Protein AF-A0A958C5D7-F1 (afdb_monomer_lite)

Structure (mmCIF, N/CA/C/O backbone):
data_AF-A0A958C5D7-F1
#
_entry.id   AF-A0A958C5D7-F1
#
loop_
_atom_site.group_PDB
_atom_site.id
_atom_site.type_symbol
_atom_site.label_atom_id
_atom_site.label_alt_id
_atom_site.label_comp_id
_atom_site.label_asym_id
_atom_site.label_entity_id
_atom_site.label_seq_id
_atom_site.pdbx_PDB_ins_code
_atom_site.Cartn_x
_atom_site.Cartn_y
_atom_site.Cartn_z
_atom_site.occupancy
_atom_site.B_iso_or_equiv
_atom_site.auth_seq_id
_atom_site.auth_comp_id
_atom_site.auth_asym_id
_atom_site.auth_atom_id
_atom_site.pdbx_PDB_model_num
ATOM 1 N N . MET A 1 1 ? -13.883 6.569 -12.623 1.00 81.88 1 MET A N 1
ATOM 2 C CA . MET A 1 1 ? -13.877 5.401 -11.712 1.00 81.88 1 MET A CA 1
ATOM 3 C C . MET A 1 1 ? -15.040 5.538 -10.734 1.00 81.88 1 MET A C 1
ATOM 5 O O . MET A 1 1 ? -15.289 6.654 -10.299 1.00 81.88 1 MET A O 1
ATOM 9 N N . ILE A 1 2 ? -15.758 4.454 -10.423 1.00 95.69 2 ILE A N 1
ATOM 10 C CA . ILE A 1 2 ? -16.846 4.438 -9.426 1.00 95.69 2 ILE A CA 1
ATOM 11 C C . ILE A 1 2 ? -16.408 3.501 -8.288 1.00 95.69 2 ILE A C 1
ATOM 13 O O . ILE A 1 2 ? -16.190 2.321 -8.567 1.00 95.69 2 ILE A O 1
ATOM 17 N N . PRO A 1 3 ? -16.223 3.979 -7.044 1.00 94.69 3 PRO A N 1
ATOM 18 C CA . PRO A 1 3 ? -15.835 3.114 -5.936 1.00 94.69 3 PRO A CA 1
ATOM 19 C C . PRO A 1 3 ? -17.018 2.247 -5.489 1.00 94.69 3 PRO A C 1
ATOM 21 O O . PRO A 1 3 ? -18.122 2.747 -5.282 1.00 94.69 3 PRO A O 1
ATOM 24 N N . VAL A 1 4 ? -16.774 0.950 -5.306 1.00 97.19 4 VAL A N 1
ATOM 25 C CA . VAL A 1 4 ? -17.718 0.025 -4.665 1.00 97.19 4 VAL A CA 1
ATOM 26 C C . VAL A 1 4 ? -17.210 -0.230 -3.254 1.00 97.19 4 VAL A C 1
ATOM 28 O O . VAL A 1 4 ? -16.086 -0.697 -3.082 1.00 97.19 4 VAL A O 1
ATOM 31 N N . THR A 1 5 ? -18.010 0.113 -2.246 1.00 97.06 5 THR A N 1
ATOM 32 C CA . THR A 1 5 ? -17.573 0.121 -0.845 1.00 97.06 5 THR A CA 1
ATOM 33 C C . THR A 1 5 ? -18.454 -0.761 0.033 1.00 97.06 5 THR A C 1
ATOM 35 O O . THR A 1 5 ? -19.623 -1.014 -0.264 1.00 97.06 5 THR A O 1
ATOM 38 N N . ARG A 1 6 ? -17.871 -1.244 1.134 1.00 97.38 6 ARG A N 1
ATOM 39 C CA . ARG A 1 6 ? -18.572 -1.938 2.214 1.00 97.38 6 ARG A CA 1
ATOM 40 C C . ARG A 1 6 ? -17.864 -1.660 3.534 1.00 97.38 6 ARG A C 1
ATOM 42 O O . ARG A 1 6 ? -16.640 -1.714 3.590 1.00 97.38 6 ARG A O 1
ATOM 49 N N . GLU A 1 7 ? -18.640 -1.421 4.584 1.00 96.88 7 GLU A N 1
ATOM 50 C CA . GLU A 1 7 ? -18.144 -1.300 5.956 1.00 96.88 7 GLU A CA 1
ATOM 51 C C . GLU A 1 7 ? -18.285 -2.642 6.687 1.00 96.88 7 GLU A C 1
ATOM 53 O O . GLU A 1 7 ? -19.277 -3.359 6.511 1.00 96.88 7 GLU A O 1
ATOM 58 N N . LEU A 1 8 ? -17.267 -3.009 7.470 1.00 95.88 8 LEU A N 1
ATOM 59 C CA . LEU A 1 8 ? -17.177 -4.281 8.189 1.00 95.88 8 LEU A CA 1
ATOM 60 C C . LEU A 1 8 ? -16.728 -4.032 9.640 1.00 95.88 8 LEU A C 1
ATOM 62 O O . LEU A 1 8 ? -15.867 -3.175 9.847 1.00 95.88 8 LEU A O 1
ATOM 66 N N . PRO A 1 9 ? -17.247 -4.782 10.631 1.00 96.75 9 PRO A N 1
ATOM 67 C CA . PRO A 1 9 ? -16.724 -4.749 11.996 1.00 96.75 9 PRO A CA 1
ATOM 68 C C . PRO A 1 9 ? -15.267 -5.220 12.035 1.00 96.75 9 PRO A C 1
ATOM 70 O O . PRO A 1 9 ? -14.934 -6.246 11.438 1.00 96.75 9 PRO A O 1
ATOM 73 N N . ALA A 1 10 ? -14.416 -4.488 12.750 1.00 95.06 10 ALA A N 1
ATOM 74 C CA . ALA A 1 10 ? -12.978 -4.749 12.817 1.00 95.06 10 ALA A CA 1
ATOM 75 C C . ALA A 1 10 ? -12.391 -4.397 14.197 1.00 95.06 10 ALA A C 1
ATOM 77 O O . ALA A 1 10 ? -11.211 -4.102 14.316 1.00 95.06 10 ALA A O 1
ATOM 78 N N . ASP A 1 11 ? -13.210 -4.433 15.251 1.00 95.44 11 ASP A N 1
ATOM 79 C CA . ASP A 1 11 ? -12.857 -3.941 16.594 1.00 95.44 11 ASP A CA 1
ATOM 80 C C . ASP A 1 11 ? -11.676 -4.691 17.237 1.00 95.44 11 ASP A C 1
ATOM 82 O O . ASP A 1 11 ? -11.018 -4.176 18.138 1.00 95.44 11 ASP A O 1
ATOM 86 N N . LEU A 1 12 ? -11.410 -5.920 16.779 1.00 96.31 12 LEU A N 1
ATOM 87 C CA . LEU A 1 12 ? -10.283 -6.756 17.214 1.00 96.31 12 LEU A CA 1
ATOM 88 C C . LEU A 1 12 ? -9.094 -6.713 16.249 1.00 96.31 12 LEU A C 1
ATOM 90 O O . LEU A 1 12 ? -8.110 -7.427 16.441 1.00 96.31 12 LEU A O 1
ATOM 94 N N . GLU A 1 13 ? -9.193 -5.918 15.193 1.00 96.31 13 GLU A N 1
ATOM 95 C CA . GLU A 1 13 ? -8.166 -5.782 14.182 1.00 96.31 13 GLU A CA 1
ATOM 96 C C . GLU A 1 13 ? -7.356 -4.509 14.427 1.00 96.31 13 GLU A C 1
ATOM 98 O O . GLU A 1 13 ? -7.884 -3.431 14.688 1.00 96.31 13 GLU A O 1
ATOM 103 N N . THR A 1 14 ? -6.043 -4.617 14.276 1.00 95.12 14 THR A N 1
ATOM 104 C CA . THR A 1 14 ? -5.164 -3.4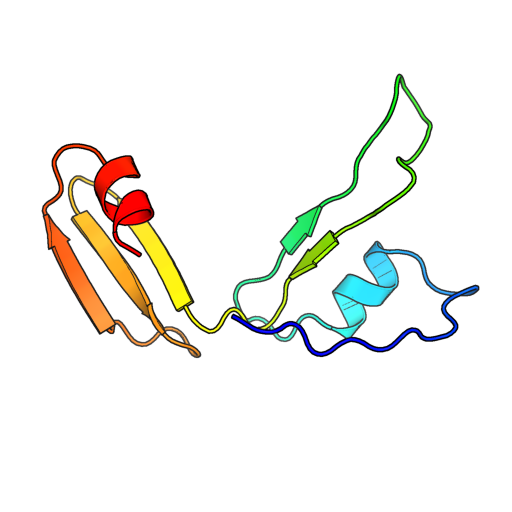68 14.045 1.00 95.12 14 THR A CA 1
ATOM 105 C C . THR A 1 14 ? -4.904 -3.319 12.544 1.00 95.12 14 THR A C 1
ATOM 107 O O . THR A 1 14 ? -4.943 -4.327 11.824 1.00 95.12 14 THR A O 1
ATOM 110 N N . PRO A 1 15 ? -4.559 -2.121 12.038 1.00 94.75 15 PRO A N 1
ATOM 111 C CA . PRO A 1 15 ? -4.204 -1.947 10.628 1.00 94.75 15 PRO A CA 1
ATOM 112 C C . PRO A 1 15 ? -3.130 -2.936 10.150 1.00 94.75 15 PRO A C 1
ATOM 114 O O . PRO A 1 15 ? -3.258 -3.527 9.078 1.00 94.75 15 PRO A O 1
ATOM 117 N N . VAL A 1 16 ? -2.122 -3.209 10.986 1.00 96.00 16 VAL A N 1
ATOM 118 C CA . VAL A 1 16 ? -1.088 -4.220 10.717 1.00 96.00 16 VAL A CA 1
ATOM 119 C C . VAL A 1 16 ? -1.690 -5.619 10.572 1.00 96.00 16 VAL A C 1
ATOM 121 O O . VAL A 1 16 ? -1.355 -6.331 9.627 1.00 96.00 16 VAL A O 1
ATOM 124 N N . SER A 1 17 ? -2.588 -6.030 11.471 1.00 97.50 17 SER A N 1
ATOM 125 C CA . SER A 1 17 ? -3.210 -7.357 11.388 1.00 97.50 17 SER A CA 1
ATOM 126 C C . SER A 1 17 ? -4.076 -7.526 10.134 1.00 97.50 17 SER A C 1
ATOM 128 O O . SER A 1 17 ? -4.001 -8.572 9.487 1.00 97.50 17 SER A O 1
ATOM 130 N N . VAL A 1 18 ? -4.805 -6.482 9.718 1.00 97.25 18 VAL A N 1
ATOM 131 C CA . VAL A 1 18 ? -5.566 -6.477 8.459 1.00 97.25 18 VAL A CA 1
ATOM 132 C C . VAL A 1 18 ? -4.624 -6.555 7.263 1.00 97.25 18 VAL A C 1
ATOM 134 O O . VAL A 1 18 ? -4.824 -7.382 6.376 1.00 97.25 18 VAL A O 1
ATOM 137 N N . TYR A 1 19 ? -3.558 -5.753 7.248 1.00 97.44 19 TYR A N 1
ATOM 138 C CA . TYR A 1 19 ? -2.570 -5.773 6.171 1.00 97.44 19 TYR A CA 1
ATOM 139 C C . TYR A 1 19 ? -1.952 -7.165 5.988 1.00 97.44 19 TYR A C 1
ATOM 141 O O . TYR A 1 19 ? -1.861 -7.668 4.869 1.00 97.44 19 TYR A O 1
ATOM 149 N N . LEU A 1 20 ? -1.574 -7.821 7.089 1.00 96.94 20 LEU A N 1
ATOM 150 C CA . LEU A 1 20 ? -1.016 -9.173 7.054 1.00 96.94 20 LEU A CA 1
ATOM 151 C C . LEU A 1 20 ? -2.015 -10.219 6.540 1.00 96.94 20 LEU A C 1
ATOM 153 O O . LEU A 1 20 ? -1.582 -11.169 5.893 1.00 96.94 20 LEU A O 1
ATOM 157 N N . LYS A 1 21 ? -3.317 -10.045 6.805 1.00 96.81 21 LYS A N 1
ATOM 158 C CA . LYS A 1 21 ? -4.391 -10.918 6.301 1.00 96.81 21 LYS A CA 1
ATOM 159 C C . LYS A 1 21 ? -4.687 -10.707 4.814 1.00 96.81 21 LYS A C 1
ATOM 161 O O . LYS A 1 21 ? -5.061 -11.663 4.144 1.00 96.81 21 LYS A O 1
ATOM 166 N N . LEU A 1 22 ? -4.559 -9.475 4.317 1.00 96.62 22 LEU A N 1
ATOM 167 C CA . LEU A 1 22 ? -4.932 -9.113 2.945 1.00 96.62 22 LEU A CA 1
ATOM 168 C C . LEU A 1 22 ? -3.788 -9.228 1.934 1.00 96.62 22 LEU A C 1
ATOM 170 O O . LEU A 1 22 ? -4.050 -9.422 0.749 1.00 96.62 22 LEU A O 1
ATOM 174 N N . ARG A 1 23 ? -2.529 -9.067 2.357 1.00 95.94 23 ARG A N 1
ATOM 175 C CA . ARG A 1 23 ? -1.391 -9.151 1.434 1.00 95.94 23 ARG A CA 1
ATOM 176 C C . ARG A 1 23 ? -1.243 -10.574 0.885 1.00 95.94 23 ARG A C 1
ATOM 178 O O . ARG A 1 23 ? -1.289 -11.546 1.633 1.00 95.94 23 ARG A O 1
ATOM 185 N N . ASP A 1 24 ? -0.966 -10.683 -0.406 1.00 93.25 24 ASP A N 1
ATOM 186 C CA . ASP A 1 24 ? -0.815 -11.961 -1.115 1.00 93.25 24 ASP A CA 1
ATOM 187 C C . ASP A 1 24 ? 0.557 -12.110 -1.798 1.00 93.25 24 ASP A C 1
ATOM 189 O O . ASP A 1 24 ? 0.771 -13.004 -2.612 1.00 93.25 24 ASP A O 1
ATOM 193 N N . GLY A 1 25 ? 1.506 -11.230 -1.462 1.00 89.38 25 GLY A N 1
ATOM 194 C CA . GLY A 1 25 ? 2.838 -11.182 -2.070 1.00 89.38 25 GLY A CA 1
ATOM 195 C C . GLY A 1 25 ? 2.917 -10.333 -3.342 1.00 89.38 25 GLY A C 1
ATOM 196 O O . GLY A 1 25 ? 4.025 -10.054 -3.803 1.00 89.38 25 GLY A O 1
ATOM 197 N N . SER A 1 26 ? 1.784 -9.871 -3.884 1.00 92.00 26 SER A N 1
ATOM 198 C CA . SER A 1 26 ? 1.775 -8.799 -4.884 1.00 92.00 26 SER A CA 1
ATOM 199 C C . SER A 1 26 ? 2.183 -7.452 -4.259 1.00 92.00 26 SER A C 1
ATOM 201 O O . SER A 1 26 ? 2.198 -7.321 -3.030 1.00 92.00 26 SER A O 1
ATOM 203 N N . PRO A 1 27 ? 2.542 -6.432 -5.068 1.00 92.94 27 PRO A N 1
ATOM 204 C CA . PRO A 1 27 ? 2.791 -5.091 -4.553 1.00 92.94 27 PRO A CA 1
ATOM 205 C C . PRO A 1 27 ? 1.618 -4.586 -3.705 1.00 92.94 27 PRO A C 1
ATOM 207 O O . PRO A 1 27 ? 0.482 -4.488 -4.172 1.00 92.94 27 PRO A O 1
ATOM 210 N N . SER A 1 28 ? 1.915 -4.257 -2.452 1.00 96.06 28 SER A N 1
ATOM 211 C CA . SER A 1 28 ? 0.947 -3.802 -1.461 1.00 96.06 28 SER A CA 1
ATOM 212 C C . SER A 1 28 ? 1.556 -2.732 -0.565 1.00 96.06 28 SER A C 1
ATOM 214 O O . SER A 1 28 ? 2.778 -2.652 -0.421 1.00 96.06 28 SER A O 1
ATOM 216 N N . PHE A 1 29 ? 0.710 -1.933 0.076 1.00 96.94 29 PHE A N 1
ATOM 217 C CA . PHE A 1 29 ? 1.140 -0.927 1.039 1.00 96.94 29 PHE A CA 1
ATOM 218 C C . PHE A 1 29 ? 0.230 -0.887 2.265 1.00 96.94 29 PHE A C 1
ATOM 220 O O . PHE A 1 29 ? -0.957 -1.207 2.199 1.00 96.94 29 PHE A O 1
ATOM 227 N N . LEU A 1 30 ? 0.814 -0.425 3.368 1.00 96.69 30 LEU A N 1
ATOM 228 C CA . LEU A 1 30 ? 0.132 0.042 4.565 1.00 96.69 30 LEU A CA 1
ATOM 229 C C . LEU A 1 30 ? 0.661 1.451 4.848 1.00 96.69 30 LEU A C 1
ATOM 231 O O . LEU A 1 30 ? 1.867 1.632 5.013 1.00 96.69 30 LEU A O 1
ATOM 235 N N . LEU A 1 31 ? -0.230 2.438 4.866 1.00 95.62 31 LEU A N 1
ATOM 236 C CA . LEU A 1 31 ? 0.079 3.815 5.235 1.00 95.62 31 LEU A CA 1
ATOM 237 C C . LEU A 1 31 ? -0.613 4.124 6.556 1.00 95.62 31 LEU A C 1
ATOM 239 O O . LEU A 1 31 ? -1.842 4.096 6.633 1.00 95.62 31 LEU A O 1
ATOM 243 N N . GLU A 1 32 ? 0.177 4.436 7.573 1.00 92.31 32 GLU A N 1
ATOM 244 C CA . GLU A 1 32 ? -0.303 4.863 8.884 1.00 92.31 32 GLU A CA 1
ATOM 245 C C . GLU A 1 32 ? 0.162 6.295 9.128 1.00 92.31 32 GLU A C 1
ATOM 247 O O . GLU A 1 32 ? 1.314 6.643 8.860 1.00 92.31 32 GLU A O 1
ATOM 252 N N . SER A 1 33 ? -0.749 7.141 9.603 1.00 84.69 33 SER A N 1
ATOM 253 C CA . SER A 1 33 ? -0.401 8.494 10.028 1.00 84.69 33 SER A CA 1
ATOM 254 C C . SER A 1 33 ? 0.010 8.478 11.498 1.00 84.69 33 SER A C 1
ATOM 256 O O . SER A 1 33 ? -0.579 7.753 12.299 1.00 84.69 33 SER A O 1
ATOM 258 N N . VAL A 1 34 ? 0.993 9.298 11.862 1.00 77.50 34 VAL A N 1
ATOM 259 C CA . VAL A 1 34 ? 1.367 9.555 13.257 1.00 77.50 34 VAL A CA 1
ATOM 260 C C . VAL A 1 34 ? 1.244 11.055 13.490 1.00 77.50 34 VAL A C 1
ATOM 262 O O . VAL A 1 34 ? 1.947 11.845 12.859 1.00 77.50 34 VAL A O 1
ATOM 265 N N . GLU A 1 35 ? 0.357 11.464 14.394 1.00 70.25 35 GLU A N 1
ATOM 266 C CA . GLU A 1 35 ? 0.291 12.847 14.858 1.00 70.25 35 GLU A CA 1
ATOM 267 C C . GLU A 1 35 ? 1.165 13.011 16.108 1.00 70.25 35 GLU A C 1
ATOM 269 O O . GLU A 1 35 ? 1.102 12.203 17.031 1.00 70.25 35 GLU A O 1
ATOM 274 N N . LYS A 1 36 ? 2.013 14.054 16.100 1.00 61.12 36 LYS A N 1
ATOM 275 C CA . LYS A 1 36 ? 2.923 14.496 17.179 1.00 61.12 36 LYS A CA 1
ATOM 276 C C . LYS A 1 36 ? 3.236 13.430 18.245 1.00 61.12 36 LYS A C 1
ATOM 278 O O . LYS A 1 36 ? 2.610 13.369 19.300 1.00 61.12 36 LYS A O 1
ATOM 283 N N . GLY A 1 37 ? 4.303 12.678 17.997 1.00 61.69 37 GLY A N 1
ATOM 284 C CA . GLY A 1 37 ? 4.997 11.886 19.010 1.00 61.69 37 GLY A CA 1
ATOM 285 C C . GLY A 1 37 ? 4.470 10.466 19.163 1.00 61.69 37 GLY A C 1
ATOM 286 O O . GLY A 1 37 ? 5.252 9.544 18.978 1.00 61.69 37 GLY A O 1
ATOM 287 N N . GLU A 1 38 ? 3.185 10.280 19.486 1.00 62.88 38 GLU A N 1
ATOM 288 C CA . GLU A 1 38 ? 2.686 8.957 19.922 1.00 62.88 38 GLU A CA 1
ATOM 289 C C . GLU A 1 38 ? 1.223 8.641 19.560 1.00 62.88 38 GLU A C 1
ATOM 291 O O . GLU A 1 38 ? 0.768 7.526 19.815 1.00 62.88 38 GLU A O 1
ATOM 296 N N . GLN A 1 39 ? 0.461 9.568 18.963 1.00 63.34 39 GLN A N 1
ATOM 297 C CA . GLN A 1 39 ? -0.931 9.284 18.595 1.00 63.34 39 GLN A CA 1
ATOM 298 C C . GLN A 1 39 ? -1.018 8.773 17.158 1.00 63.34 39 GLN A C 1
ATOM 300 O O . GLN A 1 39 ? -0.631 9.458 16.209 1.00 63.34 39 GLN A O 1
ATOM 305 N N . LEU A 1 40 ? -1.555 7.560 16.998 1.00 66.19 40 LEU A N 1
ATOM 306 C CA . LEU A 1 40 ? -1.956 7.056 15.689 1.00 66.19 40 LEU A CA 1
ATOM 307 C C . LEU A 1 40 ? -3.013 7.995 15.107 1.00 66.19 40 LEU A C 1
ATOM 309 O O . LEU A 1 40 ? -3.976 8.370 15.779 1.00 66.19 40 LEU A O 1
ATOM 313 N N . GLY A 1 41 ? -2.822 8.378 13.850 1.00 74.69 41 GLY A N 1
ATOM 314 C CA . GLY A 1 41 ? -3.811 9.143 13.115 1.00 74.69 41 GLY A CA 1
ATOM 315 C C . GLY A 1 41 ? -5.114 8.358 12.985 1.00 74.69 41 GLY A C 1
ATOM 316 O O . GLY A 1 41 ? -5.150 7.132 13.062 1.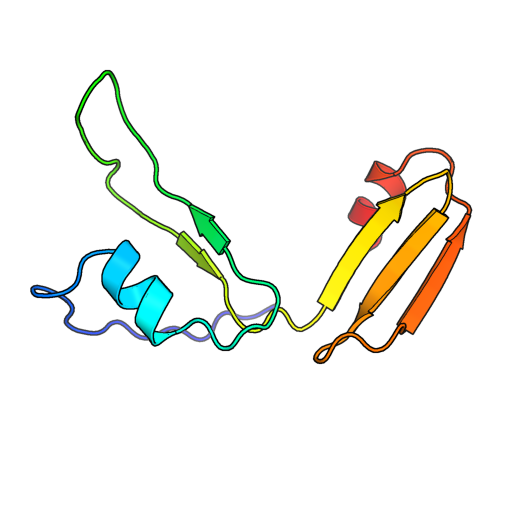00 74.69 41 GLY A O 1
ATOM 317 N N . ARG A 1 42 ? -6.212 9.081 12.758 1.00 83.31 42 ARG A N 1
ATOM 318 C CA . ARG A 1 42 ? -7.569 8.510 12.745 1.00 83.31 42 ARG A CA 1
ATOM 319 C C . ARG A 1 42 ? -7.785 7.416 11.688 1.00 83.31 42 ARG A C 1
ATOM 321 O O . ARG A 1 42 ? -8.720 6.631 11.822 1.00 83.31 42 ARG A O 1
ATOM 328 N N . TYR A 1 43 ? -6.960 7.387 10.642 1.00 90.88 43 TYR A N 1
ATOM 329 C CA . TYR A 1 43 ? -7.101 6.472 9.515 1.00 90.88 43 TYR A CA 1
ATOM 330 C C . TYR A 1 43 ? -5.764 5.843 9.127 1.00 90.88 43 TYR A C 1
ATOM 332 O O . TYR A 1 43 ? -4.736 6.522 9.079 1.00 90.88 43 TYR A O 1
ATOM 340 N N . SER A 1 44 ? -5.840 4.569 8.750 1.00 93.06 44 SER A N 1
ATOM 341 C CA . SER A 1 44 ? -4.793 3.842 8.038 1.00 93.06 44 SER A CA 1
ATOM 342 C C . SER A 1 44 ? -5.328 3.429 6.668 1.00 93.06 44 SER A C 1
ATOM 344 O O . SER A 1 44 ? -6.508 3.099 6.534 1.00 93.06 44 SER A O 1
ATOM 346 N N . PHE A 1 45 ? -4.470 3.430 5.650 1.00 96.44 45 PHE A N 1
ATOM 347 C CA . PHE A 1 45 ? -4.829 3.027 4.289 1.00 96.44 45 PHE A CA 1
ATOM 348 C C . PHE A 1 45 ? -4.074 1.763 3.899 1.00 96.44 45 PHE A C 1
ATOM 350 O O . PHE A 1 45 ? -2.853 1.694 4.037 1.00 96.44 45 PHE A O 1
ATOM 357 N N . ILE A 1 46 ? -4.801 0.777 3.380 1.00 97.50 46 ILE A N 1
ATOM 358 C CA . ILE A 1 46 ? -4.241 -0.484 2.894 1.00 97.50 46 ILE A CA 1
ATOM 359 C C . ILE A 1 46 ? -4.577 -0.617 1.414 1.00 97.50 46 ILE A C 1
ATOM 361 O O . ILE A 1 46 ? -5.743 -0.550 1.029 1.00 97.50 46 ILE A O 1
ATOM 365 N N . GLY A 1 47 ? -3.547 -0.820 0.598 1.00 96.94 47 GLY A N 1
ATOM 366 C CA . GLY A 1 47 ? -3.677 -1.180 -0.808 1.00 96.94 47 GLY A CA 1
ATOM 367 C C . GLY A 1 47 ? -3.072 -2.555 -1.040 1.00 96.94 47 GLY A C 1
ATOM 368 O O . GLY A 1 47 ? -1.932 -2.800 -0.652 1.00 96.94 47 GLY A O 1
ATOM 369 N N . VAL A 1 48 ? -3.824 -3.452 -1.670 1.00 96.50 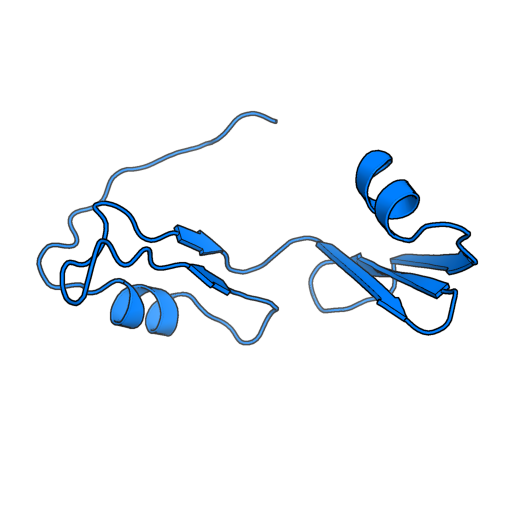48 VAL A N 1
ATOM 370 C CA . VAL A 1 48 ? -3.385 -4.803 -2.052 1.00 96.50 48 VAL A CA 1
ATOM 371 C C . VAL A 1 48 ? -3.788 -5.074 -3.494 1.00 96.50 48 VAL A C 1
ATOM 373 O O . VAL A 1 48 ? -4.692 -4.411 -4.003 1.00 96.50 48 VAL A O 1
ATOM 376 N N . GLN A 1 49 ? -3.138 -6.043 -4.143 1.00 93.12 49 GLN A N 1
ATOM 377 C CA . GLN A 1 49 ? -3.528 -6.518 -5.475 1.00 93.12 49 GLN A CA 1
ATOM 378 C C . GLN A 1 49 ? -3.641 -5.386 -6.502 1.00 93.12 49 GLN A C 1
ATOM 380 O O . GLN A 1 49 ? -4.602 -5.314 -7.269 1.00 93.12 49 GLN A O 1
ATOM 385 N N . ALA A 1 50 ? -2.659 -4.479 -6.502 1.00 92.31 50 ALA A N 1
ATOM 386 C CA . ALA A 1 50 ? -2.639 -3.375 -7.448 1.00 92.31 50 ALA A CA 1
ATOM 387 C C . ALA A 1 50 ? -2.727 -3.929 -8.888 1.00 92.31 50 ALA A C 1
ATOM 389 O O . ALA A 1 50 ? -1.900 -4.763 -9.273 1.00 92.31 50 ALA A O 1
ATOM 390 N N . PRO A 1 51 ? -3.707 -3.489 -9.703 1.00 91.25 51 PRO A N 1
ATOM 391 C CA . PRO A 1 51 ? -3.887 -4.016 -11.057 1.00 91.25 51 PRO A CA 1
ATOM 392 C C . PRO A 1 51 ? -2.750 -3.598 -11.997 1.00 91.25 51 PRO A C 1
ATOM 394 O O . PRO A 1 51 ? -2.587 -4.173 -13.073 1.00 91.25 51 PRO A O 1
ATOM 397 N N . MET A 1 52 ? -1.975 -2.591 -11.592 1.00 92.75 52 MET A N 1
ATOM 398 C CA . MET A 1 52 ? -0.861 -2.041 -12.337 1.00 92.75 52 MET A CA 1
ATOM 399 C C . MET A 1 52 ? 0.172 -1.433 -11.380 1.00 92.75 52 MET A C 1
ATOM 401 O O . MET A 1 52 ? -0.176 -0.932 -10.311 1.00 92.75 52 MET A O 1
ATOM 405 N N . SER A 1 53 ? 1.442 -1.449 -11.779 1.00 92.56 53 SER A N 1
ATOM 406 C CA . SER A 1 53 ? 2.522 -0.701 -11.133 1.00 92.56 53 SER A CA 1
ATOM 407 C C . SER A 1 53 ? 3.388 -0.013 -12.180 1.00 92.56 53 SER A C 1
ATOM 409 O O . SER A 1 53 ? 3.707 -0.624 -13.201 1.00 92.56 53 SER A O 1
ATOM 411 N N . LEU A 1 54 ? 3.827 1.207 -11.890 1.00 92.94 54 LEU A N 1
ATOM 412 C CA . LEU A 1 54 ? 4.724 1.982 -12.739 1.00 92.94 54 LEU A CA 1
ATOM 413 C C . LEU A 1 54 ? 6.071 2.140 -12.024 1.00 92.94 54 LEU A C 1
ATOM 415 O O . LEU A 1 54 ? 6.125 2.446 -10.835 1.00 92.94 54 LEU A O 1
ATOM 419 N N . THR A 1 55 ? 7.175 1.855 -12.713 1.00 92.94 55 THR A N 1
ATOM 420 C CA . THR A 1 55 ? 8.533 1.950 -12.154 1.00 92.94 55 THR A CA 1
ATOM 421 C C . THR A 1 55 ? 9.417 2.768 -13.081 1.00 92.94 55 THR A C 1
ATOM 423 O O . THR A 1 55 ? 9.684 2.338 -14.199 1.00 92.94 55 THR A O 1
ATOM 426 N N . ALA A 1 56 ? 9.911 3.911 -12.602 1.00 92.50 56 ALA A N 1
ATOM 427 C CA . ALA A 1 56 ? 10.913 4.714 -13.296 1.00 92.50 56 ALA A CA 1
ATOM 428 C C . ALA A 1 56 ? 12.315 4.382 -12.767 1.00 92.50 56 ALA A C 1
ATOM 430 O O . ALA A 1 56 ? 12.596 4.525 -11.575 1.00 92.50 56 ALA A O 1
ATOM 431 N N . ARG A 1 57 ? 13.208 3.914 -13.642 1.00 92.06 57 ARG A N 1
ATOM 432 C CA . ARG A 1 57 ? 14.593 3.585 -13.292 1.00 92.06 57 ARG A CA 1
ATOM 433 C C . ARG A 1 57 ? 15.518 3.800 -14.484 1.00 92.06 57 ARG A C 1
ATOM 435 O O . ARG A 1 57 ? 15.305 3.224 -15.544 1.00 92.06 57 ARG A O 1
ATOM 442 N N . GLY A 1 58 ? 16.582 4.580 -14.284 1.00 91.31 58 GLY A N 1
ATOM 443 C CA . GLY A 1 58 ? 17.648 4.752 -15.279 1.00 91.31 58 GLY A CA 1
ATOM 444 C C . GLY A 1 58 ? 17.167 5.321 -16.617 1.00 91.31 58 GLY A C 1
ATOM 445 O O . GLY A 1 58 ? 17.550 4.796 -17.654 1.00 91.31 58 GLY A O 1
ATOM 446 N N . GLY A 1 59 ? 16.293 6.336 -16.597 1.00 90.56 59 GLY A N 1
ATOM 447 C CA . GLY A 1 59 ? 15.757 6.963 -17.817 1.00 90.56 59 GLY A CA 1
ATOM 448 C C . GLY A 1 59 ? 14.667 6.154 -18.529 1.00 90.56 59 GLY A C 1
ATOM 449 O O . GLY A 1 59 ? 14.222 6.536 -19.605 1.00 90.56 59 GLY A O 1
ATOM 450 N N . ARG A 1 60 ? 14.213 5.043 -17.935 1.00 92.44 60 ARG A N 1
ATOM 451 C CA . ARG A 1 60 ? 13.137 4.197 -18.458 1.00 92.44 60 ARG A CA 1
ATOM 452 C C . ARG A 1 60 ? 11.988 4.057 -17.471 1.00 92.44 60 ARG A C 1
ATOM 454 O O . ARG A 1 60 ? 12.218 3.811 -16.287 1.00 92.44 60 ARG A O 1
ATOM 461 N N . VAL A 1 61 ? 10.764 4.170 -17.971 1.00 94.06 61 VAL A N 1
ATOM 462 C CA . VAL A 1 61 ? 9.541 3.833 -17.242 1.00 94.06 61 VAL A CA 1
ATOM 463 C C . VAL A 1 61 ? 9.079 2.463 -17.711 1.00 94.06 61 VAL A C 1
ATOM 465 O O . VAL A 1 61 ? 9.108 2.154 -18.900 1.00 94.06 61 VAL A O 1
ATOM 468 N N . THR A 1 62 ? 8.683 1.615 -16.769 1.00 94.31 62 THR A N 1
ATOM 469 C CA . THR A 1 62 ? 8.102 0.300 -17.035 1.00 94.31 62 THR A CA 1
ATOM 470 C C . THR A 1 62 ? 6.760 0.193 -16.334 1.00 94.31 62 THR A C 1
ATOM 472 O O . THR A 1 62 ? 6.690 0.312 -15.108 1.00 94.31 62 THR A O 1
ATOM 475 N N . THR A 1 63 ? 5.724 -0.098 -17.110 1.00 93.88 63 THR A N 1
ATOM 476 C CA . THR A 1 63 ? 4.382 -0.395 -16.619 1.00 93.88 63 THR A CA 1
ATOM 477 C C . THR A 1 63 ? 4.212 -1.903 -16.560 1.00 93.88 63 THR A C 1
ATOM 479 O O . THR A 1 63 ? 4.401 -2.608 -17.553 1.00 93.88 63 THR A O 1
ATOM 482 N N . LYS A 1 64 ? 3.865 -2.420 -15.384 1.00 94.75 64 LYS A N 1
ATOM 483 C CA . LYS A 1 64 ? 3.545 -3.833 -15.171 1.00 94.75 64 LYS A CA 1
ATOM 484 C C . LYS A 1 64 ? 2.081 -3.980 -14.806 1.00 94.75 64 LYS A C 1
ATOM 486 O O . LYS A 1 64 ? 1.590 -3.199 -14.000 1.00 94.75 64 LYS A O 1
ATOM 491 N N . GLY A 1 65 ? 1.415 -4.980 -15.365 1.00 93.25 65 GLY A N 1
ATOM 492 C CA . GLY A 1 65 ? 0.053 -5.355 -14.999 1.00 93.25 65 GLY A CA 1
ATOM 493 C C . GLY A 1 65 ? 0.013 -6.273 -13.778 1.00 93.25 65 GLY A C 1
ATOM 494 O O . GLY A 1 65 ? 1.049 -6.632 -13.206 1.00 93.25 65 GLY A O 1
ATOM 495 N N . ALA A 1 66 ? -1.197 -6.697 -13.416 1.00 88.38 66 ALA A N 1
ATOM 496 C CA . ALA A 1 66 ? -1.420 -7.703 -12.385 1.00 88.38 66 ALA A CA 1
ATOM 497 C C . ALA A 1 66 ? -0.557 -8.956 -12.646 1.00 88.38 66 ALA A C 1
ATOM 499 O O . ALA A 1 66 ? -0.471 -9.451 -13.769 1.00 88.38 66 ALA A O 1
ATOM 500 N N . GLY A 1 67 ? 0.128 -9.448 -11.610 1.00 85.44 67 GLY A N 1
ATOM 501 C CA . GLY A 1 67 ? 1.051 -10.587 -11.721 1.00 85.44 67 GLY A CA 1
ATOM 502 C C . GLY A 1 67 ? 2.453 -10.247 -12.250 1.00 85.44 67 GLY A C 1
ATOM 503 O O . GLY A 1 67 ? 3.295 -11.134 -12.349 1.00 85.44 67 GLY A O 1
ATOM 504 N N . GLY A 1 68 ? 2.742 -8.975 -12.549 1.00 87.00 68 GLY A N 1
ATOM 505 C CA . GLY A 1 68 ? 4.096 -8.502 -12.855 1.00 87.00 68 GLY A CA 1
ATOM 506 C C . GLY A 1 68 ? 4.508 -8.585 -14.326 1.00 87.00 68 GLY A C 1
ATOM 507 O O . GLY A 1 68 ? 5.658 -8.263 -14.641 1.00 87.00 68 GLY A O 1
ATOM 508 N N . ALA A 1 69 ? 3.594 -8.973 -15.220 1.00 91.00 69 ALA A N 1
ATOM 509 C CA . ALA A 1 69 ? 3.819 -8.931 -16.662 1.00 91.00 69 ALA A CA 1
ATOM 510 C C . ALA A 1 69 ? 4.084 -7.488 -17.113 1.00 91.00 69 ALA A C 1
ATOM 512 O O . ALA A 1 69 ? 3.330 -6.580 -16.764 1.00 91.00 69 ALA A O 1
ATOM 513 N N . VAL A 1 70 ? 5.155 -7.273 -17.878 1.00 95.00 70 VAL A N 1
ATOM 514 C CA . VAL A 1 70 ? 5.454 -5.961 -18.465 1.00 95.00 70 VAL A CA 1
ATOM 515 C C . VAL A 1 70 ? 4.437 -5.691 -19.569 1.00 95.00 70 VAL A C 1
ATOM 517 O O . VAL A 1 70 ? 4.359 -6.459 -20.523 1.00 95.00 70 VAL A O 1
ATOM 520 N N . LEU A 1 71 ? 3.661 -4.621 -19.414 1.00 92.62 71 LEU A N 1
ATOM 521 C CA . LEU A 1 71 ? 2.694 -4.166 -20.411 1.00 92.62 71 LEU A CA 1
ATOM 522 C C . LEU A 1 71 ? 3.374 -3.227 -21.402 1.00 92.62 71 LEU A C 1
ATOM 524 O O . LEU A 1 71 ? 3.263 -3.413 -22.607 1.00 92.62 71 LEU A O 1
ATOM 528 N N . GLU A 1 72 ? 4.127 -2.257 -20.881 1.00 91.75 72 GLU A N 1
ATOM 529 C CA . GLU A 1 72 ? 4.801 -1.236 -21.677 1.00 91.75 72 GLU A CA 1
ATOM 530 C C . GLU A 1 72 ? 6.121 -0.813 -21.034 1.00 91.75 72 GLU A C 1
ATOM 532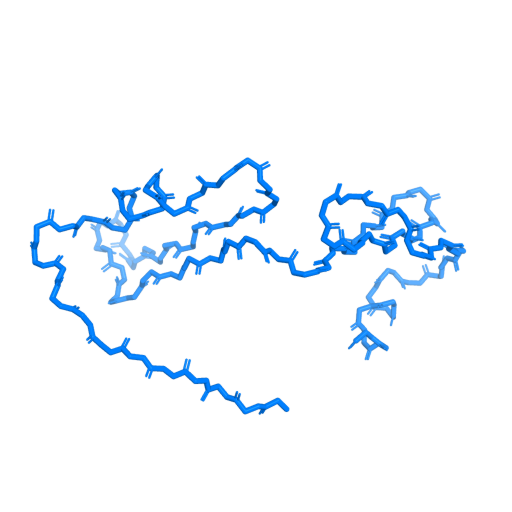 O O . GLU A 1 72 ? 6.316 -0.904 -19.816 1.00 91.75 72 GLU A O 1
ATOM 537 N N . SER A 1 73 ? 7.048 -0.344 -21.867 1.00 92.56 73 SER A N 1
ATOM 538 C CA . SER A 1 73 ? 8.323 0.203 -21.421 1.00 92.56 73 SER A CA 1
ATOM 539 C C . SER A 1 73 ? 8.852 1.211 -22.438 1.00 92.56 73 SER A C 1
ATOM 541 O O . SER A 1 73 ? 9.043 0.857 -23.599 1.00 92.56 73 SER A O 1
ATOM 543 N N . HIS A 1 74 ? 9.153 2.432 -21.998 1.00 90.12 74 HIS A N 1
ATOM 544 C CA . HIS A 1 74 ? 9.634 3.521 -22.855 1.00 90.12 74 HIS A CA 1
ATOM 545 C C . HIS A 1 74 ? 10.641 4.423 -22.120 1.00 90.12 74 HIS A C 1
ATOM 547 O O . HIS A 1 74 ? 10.765 4.374 -20.892 1.00 90.12 74 HIS A O 1
ATOM 553 N N . GLU A 1 75 ? 11.411 5.207 -22.877 1.00 92.62 75 GLU A N 1
ATOM 554 C CA . GLU A 1 75 ? 12.290 6.246 -22.322 1.00 92.62 75 GLU A CA 1
ATOM 555 C C . GLU A 1 75 ? 11.476 7.467 -21.888 1.00 92.62 75 GLU A C 1
ATOM 557 O O . GLU A 1 75 ? 10.485 7.800 -22.530 1.00 92.62 75 GLU A O 1
ATOM 562 N N . TYR A 1 76 ? 11.896 8.138 -20.816 1.00 84.94 76 TYR A N 1
ATOM 563 C CA . TYR A 1 76 ? 11.219 9.327 -20.292 1.00 84.94 76 TYR A CA 1
ATOM 564 C C . TYR A 1 76 ? 12.204 10.484 -20.0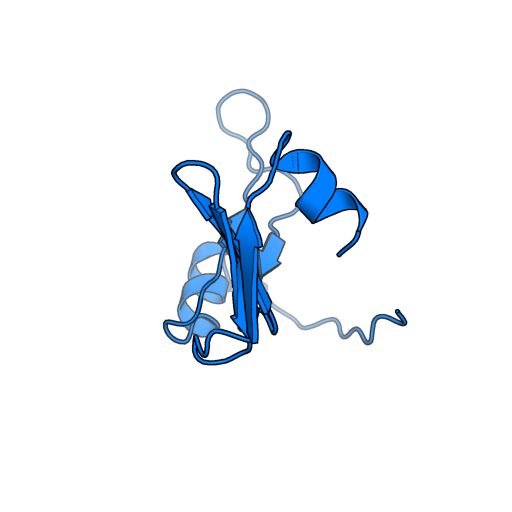84 1.00 84.94 76 TYR A C 1
ATOM 566 O O . TYR A 1 76 ? 13.388 10.264 -19.824 1.00 84.94 76 TYR A O 1
ATOM 574 N N . GLY A 1 77 ? 11.698 11.718 -20.150 1.00 84.62 77 GLY A N 1
ATOM 575 C CA . GLY A 1 77 ? 12.428 12.916 -19.719 1.00 84.62 77 GLY A CA 1
ATOM 576 C C . GLY A 1 77 ? 12.295 13.139 -18.210 1.00 84.62 77 GLY A C 1
ATOM 577 O O . GLY A 1 77 ? 13.237 12.902 -17.454 1.00 84.62 77 GLY A O 1
ATOM 578 N N . ASP A 1 78 ? 11.096 13.526 -17.763 1.00 86.44 78 ASP A N 1
ATOM 579 C CA . ASP A 1 78 ? 10.710 13.628 -16.348 1.00 86.44 78 ASP A CA 1
ATOM 580 C C . ASP A 1 78 ? 9.845 12.409 -15.954 1.00 86.44 78 ASP A C 1
ATOM 582 O O . ASP A 1 78 ? 8.867 12.104 -16.641 1.00 86.44 78 ASP A O 1
ATOM 586 N N . PRO A 1 79 ? 10.176 11.668 -14.878 1.00 82.12 79 PRO A N 1
ATOM 587 C CA . PRO A 1 79 ? 9.406 10.486 -14.491 1.00 82.12 79 PRO A CA 1
ATOM 588 C C . PRO A 1 79 ? 7.986 10.822 -14.009 1.00 82.12 79 PRO A C 1
ATOM 590 O O . PRO A 1 79 ? 7.133 9.937 -13.985 1.00 82.12 79 PRO A O 1
ATOM 593 N N . LEU A 1 80 ? 7.717 12.072 -13.616 1.00 87.12 80 LEU A N 1
ATOM 594 C CA . LEU A 1 80 ? 6.385 12.521 -13.219 1.00 87.12 80 LEU A CA 1
ATOM 595 C C . LEU A 1 80 ? 5.455 12.710 -14.415 1.00 87.12 80 LEU A C 1
ATOM 597 O O . LEU A 1 80 ? 4.242 12.613 -14.240 1.00 87.12 80 LEU A O 1
ATOM 601 N N . ASP A 1 81 ? 5.986 12.938 -15.617 1.00 85.75 81 ASP A N 1
ATOM 602 C CA . ASP A 1 81 ? 5.157 13.022 -16.823 1.00 85.75 81 ASP A CA 1
ATOM 603 C C . ASP A 1 81 ? 4.505 11.669 -17.121 1.00 85.75 81 ASP A C 1
ATOM 605 O O . ASP A 1 81 ? 3.300 11.607 -17.350 1.00 85.75 81 ASP A O 1
ATOM 609 N N . ALA A 1 82 ? 5.247 10.575 -16.929 1.00 78.94 82 ALA A N 1
ATOM 610 C CA . ALA A 1 82 ? 4.711 9.222 -17.054 1.00 78.94 82 ALA A CA 1
ATOM 611 C C . ALA A 1 82 ? 3.588 8.901 -16.047 1.00 78.94 82 ALA A C 1
ATOM 613 O O . ALA A 1 82 ? 2.785 8.008 -16.292 1.00 78.94 82 ALA A O 1
ATOM 614 N N . VAL A 1 83 ? 3.524 9.604 -14.910 1.00 83.69 83 VAL A N 1
ATOM 615 C CA . VAL A 1 83 ? 2.448 9.435 -13.916 1.00 83.69 83 VAL A CA 1
ATOM 616 C C . VAL A 1 83 ? 1.222 10.284 -14.259 1.00 83.69 83 VAL A C 1
ATOM 618 O O . VAL A 1 83 ? 0.106 9.877 -13.956 1.00 83.69 83 VAL A O 1
ATOM 621 N N . LYS A 1 84 ? 1.398 11.457 -14.881 1.00 83.12 84 LYS A N 1
ATOM 622 C CA . LYS A 1 84 ? 0.278 12.340 -15.265 1.00 83.12 84 LYS A CA 1
ATOM 623 C C . LYS A 1 84 ? -0.585 11.752 -16.381 1.00 83.12 84 LYS A C 1
ATOM 625 O O . LYS A 1 84 ? -1.757 12.101 -16.476 1.00 83.12 84 LYS A O 1
ATOM 630 N N . GLU A 1 85 ? 0.013 10.926 -17.233 1.00 70.69 85 GLU A N 1
ATOM 631 C CA . GLU A 1 85 ? -0.640 10.312 -18.395 1.00 70.69 85 GLU A CA 1
ATOM 632 C C . GLU A 1 85 ? -1.283 8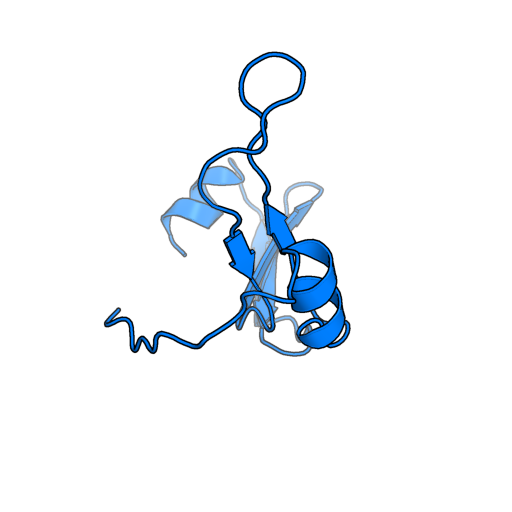.945 -18.090 1.00 70.69 85 GLU A C 1
ATOM 634 O O . GLU A 1 85 ? -1.966 8.396 -18.955 1.00 70.69 85 GLU A O 1
ATOM 639 N N . ALA A 1 86 ? -1.065 8.406 -16.883 1.00 64.88 86 ALA A N 1
ATOM 640 C CA . ALA A 1 86 ? -1.506 7.076 -16.454 1.00 64.88 86 ALA A CA 1
ATOM 641 C C . ALA A 1 86 ? -2.945 7.026 -15.906 1.00 64.88 86 ALA A C 1
ATOM 643 O O . ALA A 1 86 ? -3.432 8.037 -15.347 1.00 64.88 86 ALA A O 1
#

Radius of gyration: 16.79 Å; chains: 1; bounding box: 36×26×43 Å

Sequence (86 aa):
MIPVTRELPADLETPVSVYLKLRDGSPSFLLESVEKGEQLGRYSFIGVQAPMSLTARGGRVTTKGAGGAVLESHEYGDPLDAVKEA

Secondary structure (DSSP, 8-state):
----------TT--HHHHHHHH--SSS-EEEEEEETTTEEEEEEEEE-S-SEEEEEETTEEEEEEGGG-EEEEEE-SSTTHHHHT-

pLDDT: mean 89.52, std 9.3, range [61.12, 97.5]

Foldseek 3Di:
DDDDDDDDDAVVDDLVNVQVVQEDPPDKDKAWDDDPDDDTDPDIDIDYQPQWDWDDDDQKIWIAGGPGHTPDMDGDDDVVVVVVVD